Protein AF-A0A2V4GT18-F1 (afdb_monomer_lite)

Secondary structure (DSSP, 8-state):
--EEEEEEE---SHHHHHHHHHHHHHHHHTTEEEEEEE-TT-

pLDDT: mean 95.63, std 7.52, range [56.31, 98.56]

Rad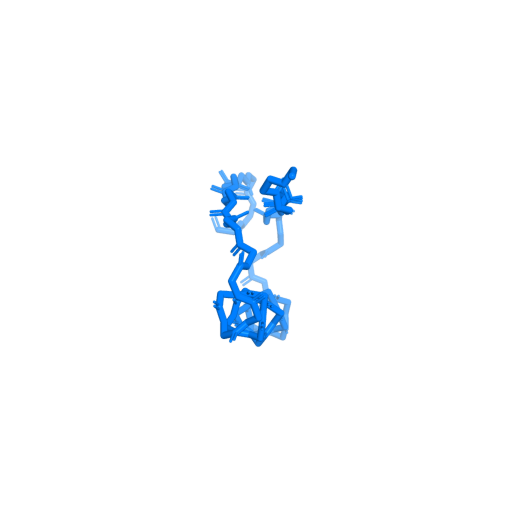ius of gyration: 10.75 Å; chains: 1; bounding box: 28×17×26 Å

Sequence (42 aa):
MSKTMSIVLASGTIDKIAAAGVITSGAVANGIDVNIFVTFWA

Foldseek 3Di:
DAAEEEEEAAADDPVSVVVVVVVVVVCVVVRYHYHYHYDHHD

Structure (mmCIF, N/CA/C/O backbone):
data_AF-A0A2V4GT18-F1
#
_entry.id   AF-A0A2V4GT18-F1
#
loop_
_atom_site.group_PDB
_atom_site.id
_atom_site.type_symbol
_atom_site.label_atom_id
_atom_site.label_alt_id
_atom_site.label_comp_id
_atom_site.label_asym_id
_atom_site.label_entity_id
_atom_site.label_seq_id
_atom_site.pdbx_PDB_ins_code
_atom_site.Cartn_x
_atom_site.Cartn_y
_atom_site.Cartn_z
_atom_site.occupancy
_atom_site.B_iso_or_equiv
_atom_site.auth_seq_id
_atom_site.aut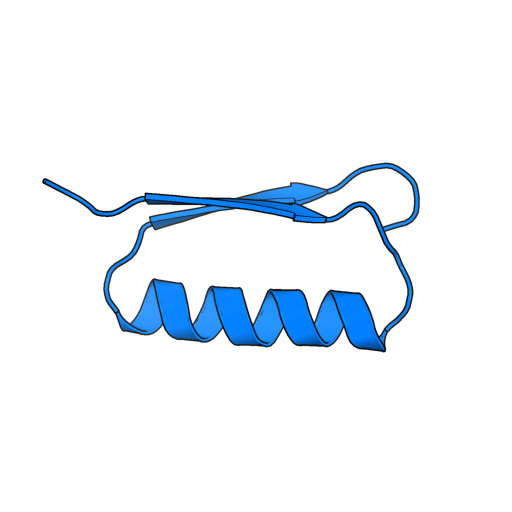h_comp_id
_atom_site.auth_asym_id
_atom_site.auth_atom_id
_atom_site.pdbx_PDB_model_num
ATOM 1 N N . MET A 1 1 ? -17.088 11.531 10.332 1.00 56.31 1 MET A N 1
ATOM 2 C CA . MET A 1 1 ? -16.240 11.616 9.121 1.00 56.31 1 MET A CA 1
ATOM 3 C C . MET A 1 1 ? -15.453 10.318 9.035 1.00 56.31 1 MET A C 1
ATOM 5 O O . MET A 1 1 ? -14.728 10.046 9.985 1.00 56.31 1 MET A O 1
ATOM 9 N N . SER A 1 2 ? -15.649 9.497 7.993 1.00 78.56 2 SER A N 1
ATOM 10 C CA . SER A 1 2 ? -14.755 8.347 7.751 1.00 78.56 2 SER A CA 1
ATOM 11 C C . SER A 1 2 ? -13.367 8.888 7.405 1.00 78.56 2 SER A C 1
ATOM 13 O O . SER A 1 2 ? -13.269 9.896 6.699 1.00 78.56 2 SER A O 1
ATOM 15 N N . LYS A 1 3 ? -12.307 8.292 7.957 1.00 93.25 3 LYS A N 1
ATOM 16 C CA . LYS A 1 3 ? -10.928 8.660 7.614 1.00 93.25 3 LYS A CA 1
ATOM 17 C C . LYS A 1 3 ? -10.523 7.841 6.394 1.00 93.25 3 LYS A C 1
ATOM 19 O O . LYS A 1 3 ? -10.697 6.630 6.394 1.00 93.25 3 LYS A O 1
ATOM 24 N N . THR A 1 4 ? -9.957 8.495 5.387 1.00 96.69 4 THR A N 1
ATOM 25 C CA . THR A 1 4 ? -9.529 7.841 4.143 1.00 96.69 4 THR A CA 1
ATOM 26 C C . THR A 1 4 ? -8.045 8.098 3.907 1.00 96.69 4 THR A C 1
ATOM 28 O O . THR A 1 4 ? -7.563 9.207 4.151 1.00 96.69 4 THR A O 1
ATOM 31 N N . MET A 1 5 ? -7.317 7.087 3.438 1.00 97.56 5 MET A N 1
ATOM 32 C CA . MET A 1 5 ? -5.896 7.159 3.097 1.00 97.56 5 MET A CA 1
ATOM 33 C C . MET A 1 5 ? -5.690 6.698 1.654 1.00 97.56 5 MET A C 1
ATOM 35 O O . MET A 1 5 ? -6.189 5.648 1.264 1.00 97.56 5 MET A O 1
ATOM 39 N N . SER A 1 6 ? -4.922 7.459 0.875 1.00 98.00 6 SER A N 1
ATOM 40 C CA . SER A 1 6 ? -4.545 7.083 -0.490 1.00 98.00 6 SER A CA 1
ATOM 41 C C . SER A 1 6 ? -3.038 6.872 -0.582 1.00 98.00 6 SER A C 1
ATOM 43 O O . SER A 1 6 ? -2.269 7.740 -0.169 1.00 98.00 6 SER A O 1
ATOM 45 N N . ILE A 1 7 ? -2.618 5.740 -1.145 1.00 97.94 7 ILE A N 1
ATOM 46 C CA . ILE A 1 7 ? -1.210 5.394 -1.368 1.00 97.94 7 ILE A CA 1
ATOM 47 C C . ILE A 1 7 ? -0.981 5.239 -2.869 1.00 97.94 7 ILE A C 1
ATOM 49 O O . ILE A 1 7 ? -1.635 4.429 -3.519 1.00 97.94 7 ILE A O 1
ATOM 53 N N . VAL A 1 8 ? -0.020 5.987 -3.413 1.00 98.06 8 VAL A N 1
ATOM 54 C CA . VAL A 1 8 ? 0.508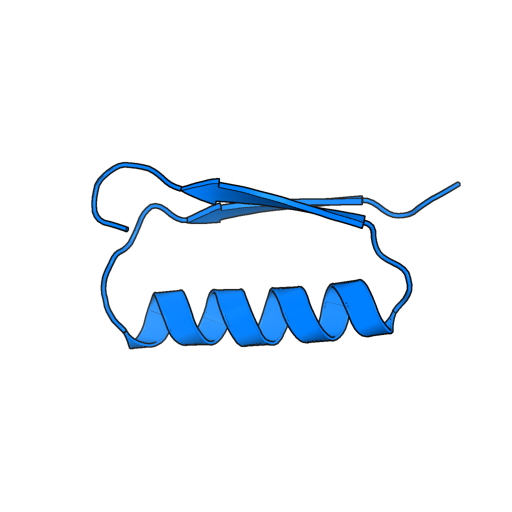 5.745 -4.761 1.00 98.06 8 VAL A CA 1
ATOM 55 C C . VAL A 1 8 ? 1.749 4.872 -4.626 1.00 98.06 8 VAL A C 1
ATOM 57 O O . VAL A 1 8 ? 2.805 5.341 -4.196 1.00 98.06 8 VAL A O 1
ATOM 60 N N . LEU A 1 9 ? 1.624 3.595 -4.975 1.00 97.94 9 LEU A N 1
ATOM 61 C CA . LEU A 1 9 ? 2.734 2.655 -4.955 1.00 97.94 9 LEU A CA 1
ATOM 62 C C . LEU A 1 9 ? 3.427 2.689 -6.319 1.00 97.94 9 LEU A C 1
ATOM 64 O O . LEU A 1 9 ? 2.979 2.054 -7.264 1.00 97.94 9 LEU A O 1
ATOM 68 N N . ALA A 1 10 ? 4.494 3.485 -6.416 1.00 98.00 10 ALA A N 1
ATOM 69 C CA . ALA A 1 10 ? 5.265 3.652 -7.653 1.00 98.00 10 ALA A CA 1
ATOM 70 C C . ALA A 1 10 ? 6.554 2.808 -7.712 1.00 98.00 10 ALA A C 1
ATOM 72 O O . ALA A 1 10 ? 7.172 2.691 -8.767 1.00 98.00 10 ALA A O 1
ATOM 73 N N . SER A 1 11 ? 7.023 2.295 -6.568 1.00 97.19 11 SER A N 1
ATOM 74 C CA . SER A 1 11 ? 8.282 1.546 -6.458 1.00 97.19 11 SER A CA 1
ATOM 75 C C . SER A 1 11 ? 8.032 0.049 -6.288 1.00 97.19 11 SER A C 1
ATOM 77 O O . SER A 1 11 ? 7.288 -0.326 -5.388 1.00 97.19 11 SER A O 1
ATOM 79 N N . GLY A 1 12 ? 8.731 -0.780 -7.069 1.00 96.25 12 GLY A N 1
ATOM 80 C CA . GLY A 1 12 ? 8.642 -2.245 -6.996 1.00 96.25 12 GLY A CA 1
ATOM 81 C C . GLY A 1 12 ? 9.703 -2.945 -6.153 1.00 96.25 12 GLY A C 1
ATOM 82 O O . GLY A 1 12 ? 9.787 -4.169 -6.163 1.00 96.25 12 GLY A O 1
ATOM 83 N N . THR A 1 13 ? 10.560 -2.202 -5.448 1.00 98.19 13 THR A N 1
ATOM 84 C CA . THR A 1 13 ? 11.542 -2.827 -4.556 1.00 98.19 13 THR A CA 1
ATOM 85 C C . THR A 1 13 ? 10.846 -3.351 -3.302 1.00 98.19 13 THR A C 1
ATOM 87 O O . THR A 1 13 ? 9.944 -2.711 -2.752 1.00 98.19 13 THR A O 1
ATOM 90 N N . ILE A 1 14 ? 11.251 -4.542 -2.857 1.00 97.88 14 ILE A N 1
ATOM 91 C CA . ILE A 1 14 ? 10.534 -5.297 -1.821 1.00 97.88 14 ILE A CA 1
ATOM 92 C C . ILE A 1 14 ? 10.401 -4.534 -0.499 1.00 97.88 14 ILE A C 1
ATOM 94 O O . ILE A 1 14 ? 9.375 -4.631 0.165 1.00 97.88 14 ILE A O 1
ATOM 98 N N . ASP A 1 15 ? 11.397 -3.726 -0.144 1.00 98.12 15 ASP A N 1
ATOM 99 C CA . ASP A 1 15 ? 11.404 -2.881 1.048 1.00 98.12 15 ASP A CA 1
ATOM 100 C C . ASP A 1 15 ? 10.253 -1.860 1.041 1.00 98.12 15 ASP A C 1
ATOM 102 O O . ASP A 1 15 ? 9.586 -1.661 2.059 1.00 98.12 15 ASP A O 1
ATOM 106 N N . LYS A 1 16 ? 9.952 -1.269 -0.120 1.00 97.81 16 LYS A N 1
ATOM 107 C CA . LYS A 1 16 ? 8.885 -0.270 -0.271 1.00 97.81 16 LYS A CA 1
ATOM 108 C C . LYS A 1 16 ? 7.505 -0.903 -0.383 1.00 97.81 16 LYS A C 1
ATOM 110 O O . LYS A 1 16 ? 6.554 -0.374 0.193 1.00 97.81 16 LYS A O 1
ATOM 115 N N . ILE A 1 17 ? 7.399 -2.042 -1.067 1.00 97.81 17 ILE A N 1
ATOM 116 C CA . ILE A 1 17 ? 6.154 -2.821 -1.113 1.00 97.81 17 ILE A CA 1
ATOM 117 C C . ILE A 1 17 ? 5.790 -3.294 0.301 1.00 97.81 17 ILE A C 1
ATOM 119 O O . ILE A 1 17 ? 4.653 -3.113 0.741 1.00 97.81 17 ILE A O 1
ATOM 123 N N . ALA A 1 18 ? 6.759 -3.830 1.049 1.00 98.25 18 ALA A N 1
ATOM 124 C CA . ALA A 1 18 ? 6.550 -4.271 2.424 1.00 98.25 18 ALA A CA 1
ATOM 125 C C . ALA A 1 18 ? 6.129 -3.109 3.338 1.00 98.25 18 ALA A C 1
ATOM 127 O O . ALA A 1 18 ? 5.164 -3.245 4.092 1.00 98.25 18 ALA A O 1
ATOM 128 N N . ALA A 1 19 ? 6.783 -1.947 3.231 1.00 98.44 1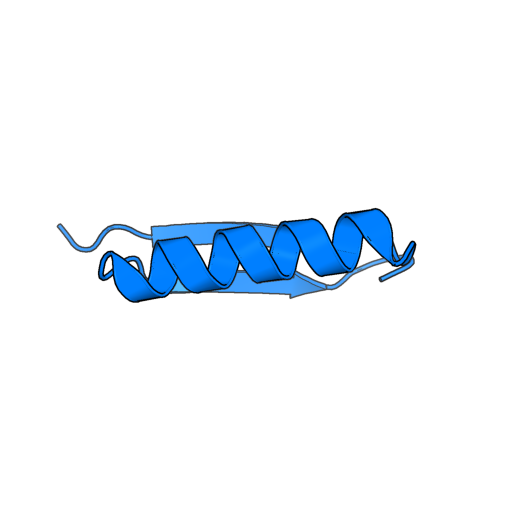9 ALA A N 1
ATOM 129 C CA . ALA A 1 19 ? 6.400 -0.758 3.990 1.00 98.44 19 ALA A CA 1
ATOM 130 C C . ALA A 1 19 ? 4.957 -0.312 3.685 1.00 98.44 19 ALA A C 1
ATOM 132 O O . ALA A 1 19 ? 4.184 -0.058 4.612 1.00 98.44 19 ALA A O 1
ATOM 133 N N . ALA A 1 20 ? 4.561 -0.277 2.407 1.00 98.06 20 ALA A N 1
ATOM 134 C CA . ALA A 1 20 ? 3.189 0.043 2.010 1.00 98.06 20 ALA A CA 1
ATOM 135 C C . ALA A 1 20 ? 2.173 -0.966 2.575 1.00 98.06 20 ALA A C 1
ATOM 137 O O . ALA A 1 20 ? 1.097 -0.567 3.029 1.00 98.06 20 ALA A O 1
ATOM 138 N N . GLY A 1 21 ? 2.532 -2.253 2.621 1.00 97.81 21 GLY A N 1
ATOM 139 C CA . GLY A 1 21 ? 1.724 -3.302 3.247 1.00 97.81 21 GLY A CA 1
ATOM 140 C C . GLY A 1 21 ? 1.535 -3.101 4.754 1.00 97.81 21 GLY A C 1
ATOM 141 O O . GLY A 1 21 ? 0.408 -3.190 5.248 1.00 97.81 21 GLY A O 1
ATOM 142 N N . VAL A 1 22 ? 2.603 -2.765 5.487 1.00 98.56 22 VAL A N 1
ATOM 143 C CA . VAL A 1 22 ? 2.540 -2.485 6.935 1.00 98.56 22 VAL A CA 1
ATOM 144 C C . VAL A 1 22 ? 1.650 -1.272 7.224 1.00 98.56 22 VAL A C 1
ATOM 146 O O . VAL A 1 22 ? 0.771 -1.347 8.084 1.00 98.56 22 VAL A O 1
ATOM 149 N N . ILE A 1 23 ? 1.828 -0.178 6.476 1.00 98.25 23 ILE A N 1
ATOM 150 C CA . ILE A 1 23 ? 1.026 1.046 6.631 1.00 98.25 23 ILE A CA 1
ATOM 151 C C . ILE A 1 23 ? -0.450 0.765 6.339 1.00 98.25 23 ILE A C 1
ATOM 153 O O . ILE A 1 23 ? -1.310 1.131 7.140 1.00 98.25 23 ILE A O 1
ATOM 157 N N . THR A 1 24 ? -0.742 0.078 5.231 1.00 98.19 24 THR A N 1
ATOM 158 C CA . THR A 1 24 ? -2.114 -0.287 4.845 1.00 98.19 24 THR A CA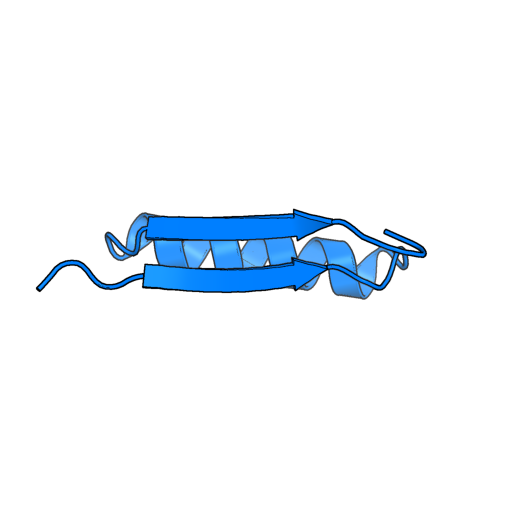 1
ATOM 159 C C . THR A 1 24 ? -2.778 -1.132 5.925 1.00 98.19 24 THR A C 1
ATOM 161 O O . THR A 1 24 ? -3.893 -0.829 6.342 1.00 98.19 24 THR A O 1
ATOM 164 N N . SER A 1 25 ? -2.080 -2.152 6.429 1.00 98.25 25 SER A N 1
ATOM 165 C CA . SER A 1 25 ? -2.610 -3.045 7.465 1.00 98.25 25 SER A CA 1
ATOM 166 C C . SER A 1 25 ? -2.950 -2.280 8.747 1.00 98.25 25 SER A C 1
ATOM 168 O O . SER A 1 25 ? -4.029 -2.459 9.309 1.00 98.25 25 SER A O 1
ATOM 170 N N . GLY A 1 26 ? -2.064 -1.378 9.184 1.00 98.19 26 GLY A N 1
ATOM 171 C CA . GLY A 1 26 ? -2.309 -0.524 10.346 1.00 98.19 26 GLY A CA 1
ATOM 172 C C . GLY A 1 26 ? -3.458 0.464 10.129 1.00 98.19 26 GLY A C 1
ATOM 173 O O . GLY A 1 26 ? -4.277 0.659 11.026 1.00 98.19 26 GLY A O 1
ATOM 174 N N . ALA A 1 27 ? -3.557 1.064 8.943 1.00 97.69 27 ALA A N 1
ATOM 175 C CA . ALA A 1 27 ? -4.635 1.987 8.603 1.00 97.69 27 ALA A CA 1
ATOM 176 C C . ALA A 1 27 ? -6.004 1.285 8.630 1.00 97.69 27 ALA A C 1
ATOM 178 O O . ALA A 1 27 ? -6.912 1.753 9.320 1.00 97.69 27 ALA A O 1
ATOM 179 N N . VAL A 1 28 ? -6.119 0.116 7.993 1.00 97.25 28 VAL A N 1
ATOM 180 C CA . VAL A 1 28 ? -7.345 -0.699 8.016 1.00 97.25 28 VAL A CA 1
ATOM 181 C C . VAL A 1 28 ? -7.706 -1.115 9.446 1.00 97.25 28 VAL A C 1
ATOM 183 O O . VAL A 1 28 ? -8.861 -0.985 9.847 1.00 97.25 28 VAL A O 1
ATOM 186 N N . ALA A 1 29 ? -6.727 -1.523 10.261 1.00 98.00 29 ALA A N 1
ATOM 187 C CA . ALA A 1 29 ? -6.957 -1.863 11.670 1.00 98.00 29 ALA A CA 1
ATOM 188 C C . ALA A 1 29 ? -7.485 -0.682 12.513 1.00 98.00 29 ALA A C 1
ATOM 190 O O . ALA A 1 29 ? -8.142 -0.897 13.529 1.00 98.00 29 ALA A O 1
ATOM 191 N N . ASN A 1 30 ? -7.238 0.562 12.090 1.00 97.19 30 ASN A N 1
ATOM 192 C CA . ASN A 1 30 ? -7.749 1.779 12.728 1.00 97.19 30 ASN A CA 1
ATOM 193 C C . ASN A 1 30 ? -9.077 2.275 12.122 1.00 97.19 30 ASN A C 1
ATOM 195 O O . ASN A 1 30 ? -9.498 3.399 12.410 1.00 97.19 30 ASN A O 1
ATOM 199 N N . GLY A 1 31 ? -9.731 1.474 11.274 1.00 96.62 31 GLY A N 1
ATOM 200 C CA . GLY A 1 31 ? -10.975 1.855 10.604 1.00 96.62 31 GLY A CA 1
ATOM 201 C C . GLY A 1 31 ? -10.791 2.9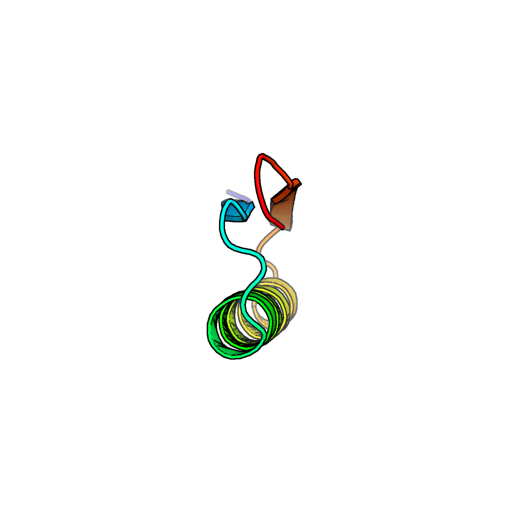68 9.570 1.00 96.62 31 GLY A C 1
ATOM 202 O O . GLY A 1 31 ? -11.702 3.769 9.368 1.00 96.62 31 GLY A O 1
ATOM 203 N N . ILE A 1 32 ? -9.599 3.066 8.970 1.00 98.12 32 ILE A N 1
ATOM 204 C CA . ILE A 1 32 ? -9.312 3.979 7.861 1.00 98.12 32 ILE A CA 1
ATOM 205 C C . ILE A 1 32 ? -9.533 3.223 6.550 1.00 98.12 32 ILE A C 1
ATOM 207 O O . ILE A 1 32 ? -8.933 2.170 6.333 1.00 98.12 32 ILE A O 1
ATOM 211 N N . ASP A 1 33 ? -10.340 3.790 5.658 1.00 97.69 33 ASP A N 1
ATOM 212 C CA . ASP A 1 33 ? -10.530 3.267 4.305 1.00 97.69 33 ASP A CA 1
ATOM 213 C C . ASP A 1 33 ? -9.272 3.554 3.468 1.00 97.69 33 ASP A C 1
ATOM 215 O O . ASP A 1 33 ? -8.868 4.714 3.333 1.00 97.69 33 ASP A O 1
ATOM 219 N N . VAL A 1 34 ? -8.630 2.521 2.912 1.00 97.81 34 VAL A N 1
ATOM 220 C CA . VAL A 1 34 ? -7.371 2.666 2.159 1.00 97.81 34 VAL A CA 1
ATOM 221 C C . VAL A 1 34 ? -7.581 2.425 0.668 1.00 97.81 34 VAL A C 1
ATOM 223 O O . VAL A 1 34 ? -8.037 1.360 0.262 1.00 97.81 34 VAL A O 1
ATOM 226 N N . ASN A 1 35 ? -7.162 3.388 -0.152 1.00 98.06 35 ASN A N 1
ATOM 227 C CA . ASN A 1 35 ? -7.092 3.272 -1.606 1.00 98.06 35 ASN A CA 1
ATOM 228 C C . ASN A 1 35 ? -5.632 3.160 -2.049 1.00 98.06 35 ASN A C 1
ATOM 230 O O . ASN A 1 35 ? -4.835 4.066 -1.801 1.00 98.06 35 ASN A O 1
ATOM 234 N N . ILE A 1 36 ? -5.278 2.077 -2.738 1.00 97.69 36 ILE A N 1
ATOM 235 C CA . ILE A 1 36 ? -3.931 1.888 -3.288 1.00 97.69 36 ILE A CA 1
ATOM 236 C C . ILE A 1 36 ? -3.992 2.020 -4.806 1.00 97.69 36 ILE A C 1
ATOM 238 O O . ILE A 1 36 ? -4.731 1.295 -5.470 1.00 97.69 36 ILE A O 1
ATOM 242 N N . PHE A 1 37 ? -3.186 2.924 -5.355 1.00 98.25 37 PHE A N 1
ATOM 243 C CA . PHE A 1 37 ? -2.957 3.048 -6.787 1.00 98.25 37 PHE A CA 1
ATOM 244 C C . PHE A 1 37 ? -1.549 2.557 -7.122 1.00 98.25 37 PHE A C 1
ATOM 246 O O . PHE A 1 37 ? -0.559 3.177 -6.734 1.00 98.25 37 PHE A O 1
ATOM 253 N N . VAL A 1 38 ? -1.469 1.429 -7.824 1.00 97.69 38 VAL A N 1
ATOM 254 C CA . VAL A 1 38 ? -0.208 0.811 -8.249 1.00 97.69 38 VAL A CA 1
ATOM 255 C C . VAL A 1 38 ? 0.170 1.346 -9.626 1.00 97.69 38 VAL A C 1
ATOM 257 O O . VAL A 1 38 ? -0.672 1.395 -10.524 1.00 97.69 38 VAL A O 1
ATOM 260 N N . THR A 1 39 ? 1.415 1.792 -9.787 1.00 97.81 39 THR A N 1
ATOM 261 C CA . THR A 1 39 ? 1.884 2.398 -11.039 1.00 97.81 39 THR A CA 1
ATOM 262 C C . THR A 1 39 ? 3.399 2.255 -11.228 1.00 97.81 39 THR A C 1
ATOM 264 O O . THR A 1 39 ? 4.139 1.963 -10.290 1.00 97.81 39 THR A O 1
ATOM 267 N N . PHE A 1 40 ? 3.869 2.503 -12.452 1.00 96.81 40 PHE A N 1
ATOM 268 C CA . PHE A 1 40 ? 5.266 2.424 -12.884 1.00 96.81 40 PHE A CA 1
ATOM 269 C C . PHE A 1 40 ? 5.943 1.079 -12.586 1.00 96.81 40 PHE A C 1
ATOM 271 O O . PHE A 1 40 ? 5.797 0.143 -13.363 1.00 96.81 40 PHE A O 1
ATOM 278 N N . TRP A 1 41 ? 6.742 1.016 -11.520 1.00 93.12 41 TRP A N 1
ATOM 279 C CA . TRP A 1 41 ? 7.664 -0.086 -11.245 1.00 93.12 41 TRP A CA 1
ATOM 280 C C . TRP A 1 41 ? 7.119 -1.094 -10.238 1.00 93.12 41 TRP A C 1
ATOM 282 O O . TRP A 1 41 ? 7.792 -2.091 -9.994 1.00 93.12 41 TRP A O 1
ATOM 292 N N . ALA A 1 42 ? 5.990 -0.778 -9.601 1.00 77.06 42 ALA A N 1
ATOM 293 C CA . ALA A 1 42 ? 5.351 -1.582 -8.566 1.00 77.06 42 ALA A CA 1
ATOM 294 C C . ALA A 1 42 ? 4.437 -2.673 -9.126 1.00 77.06 42 ALA A C 1
ATOM 296 O O . ALA A 1 42 ? 3.810 -2.432 -10.182 1.00 77.06 42 ALA A O 1
#